Protein AF-A0A257TK06-F1 (afdb_monomer_lite)

Radius of gyration: 12.04 Å; chains: 1; bounding box: 34×16×28 Å

Sequence (52 aa):
MKITKAVITAAGKGQRNLPLQKLIDRDGQQKSVLSIILNEVAQSGVDEICIV

Foldseek 3Di:
DDAAEEEAEQPDPVRVCQQVDWDQAPVRDTDGNVVNVVVVCVVSNHNYYHYD

Structure (mmCIF, N/CA/C/O backbone):
data_AF-A0A257TK06-F1
#
_entry.id   AF-A0A257TK06-F1
#
loop_
_atom_site.group_PDB
_atom_site.id
_atom_site.type_symbol
_atom_site.label_atom_id
_atom_site.label_alt_id
_atom_site.label_comp_id
_atom_site.label_asym_id
_atom_site.label_entity_id
_atom_site.label_seq_id
_atom_site.pdbx_PDB_ins_code
_atom_site.Cartn_x
_atom_site.Cartn_y
_atom_site.Cartn_z
_atom_site.occupancy
_atom_site.B_iso_or_equiv
_atom_site.auth_seq_id
_atom_site.auth_comp_id
_atom_site.auth_asym_id
_atom_site.auth_atom_id
_atom_site.pdbx_PDB_model_num
ATOM 1 N N . MET A 1 1 ? -18.524 11.162 6.032 1.00 78.94 1 MET A N 1
ATOM 2 C CA . MET A 1 1 ? -18.498 9.763 5.546 1.00 78.94 1 MET A CA 1
ATOM 3 C C . MET A 1 1 ? -17.114 9.199 5.851 1.00 78.94 1 MET A C 1
ATOM 5 O O . MET A 1 1 ? -16.155 9.923 5.619 1.00 78.94 1 MET A O 1
ATOM 9 N N . LYS A 1 2 ? -16.989 7.996 6.431 1.00 86.75 2 LYS A N 1
ATOM 10 C CA . LYS A 1 2 ? -15.677 7.383 6.723 1.00 86.75 2 LYS A CA 1
ATOM 11 C C . LYS A 1 2 ? -15.214 6.592 5.493 1.00 86.75 2 LYS A C 1
ATOM 13 O O . LYS A 1 2 ? -15.959 5.735 5.028 1.00 86.75 2 LYS A O 1
ATOM 18 N N . ILE A 1 3 ? -14.030 6.897 4.963 1.00 92.19 3 ILE A N 1
ATOM 19 C CA . ILE A 1 3 ? -13.404 6.126 3.878 1.00 92.19 3 ILE A CA 1
ATOM 20 C C . ILE A 1 3 ? -12.642 4.968 4.523 1.00 92.19 3 ILE A C 1
ATOM 22 O O . ILE A 1 3 ? -11.773 5.211 5.351 1.00 92.19 3 ILE A O 1
ATOM 26 N N . THR A 1 4 ? -12.987 3.726 4.179 1.00 95.19 4 THR A N 1
ATOM 27 C CA . THR A 1 4 ? -12.389 2.517 4.782 1.00 95.19 4 THR A CA 1
ATOM 28 C C . THR A 1 4 ? -11.713 1.596 3.771 1.00 95.19 4 THR A C 1
ATOM 30 O O . THR A 1 4 ? -11.072 0.628 4.171 1.00 95.19 4 THR A O 1
ATOM 33 N N . LYS A 1 5 ? -11.843 1.877 2.469 1.00 96.44 5 LYS A N 1
ATOM 34 C CA . LYS A 1 5 ? -11.322 1.031 1.388 1.00 96.44 5 LYS A CA 1
ATOM 35 C C . LYS A 1 5 ? -10.527 1.853 0.384 1.00 96.44 5 LYS A C 1
ATOM 37 O O . LYS A 1 5 ? -10.947 2.957 0.035 1.00 96.44 5 LYS A O 1
ATOM 42 N N . ALA A 1 6 ? -9.435 1.286 -0.117 1.00 96.62 6 ALA A N 1
ATOM 43 C CA . ALA A 1 6 ? -8.631 1.862 -1.189 1.00 96.62 6 ALA A CA 1
ATOM 44 C C . ALA A 1 6 ? -8.379 0.843 -2.308 1.00 96.62 6 ALA A C 1
ATOM 46 O O . 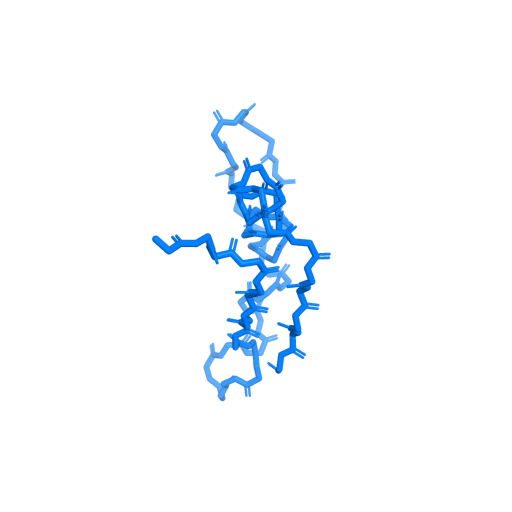ALA A 1 6 ? -8.172 -0.343 -2.051 1.00 96.62 6 ALA A O 1
ATOM 47 N N . VAL A 1 7 ? -8.362 1.323 -3.553 1.00 95.75 7 VAL A N 1
ATOM 48 C CA . VAL A 1 7 ? -7.959 0.547 -4.733 1.00 95.75 7 VAL A CA 1
ATOM 49 C C . VAL A 1 7 ? -6.751 1.230 -5.364 1.00 95.75 7 VAL A C 1
ATOM 51 O O . VAL A 1 7 ? -6.817 2.407 -5.712 1.00 95.75 7 VAL A O 1
ATOM 54 N N . ILE A 1 8 ? -5.656 0.490 -5.516 1.00 93.25 8 ILE A N 1
ATOM 55 C CA . ILE A 1 8 ? -4.420 0.945 -6.152 1.00 93.25 8 ILE A CA 1
ATOM 56 C C . ILE A 1 8 ? -4.311 0.250 -7.506 1.00 93.25 8 ILE A C 1
ATOM 58 O O . ILE A 1 8 ? -4.131 -0.962 -7.576 1.00 93.25 8 ILE A O 1
ATOM 62 N N . THR A 1 9 ? -4.401 1.012 -8.593 1.00 90.94 9 THR A N 1
ATOM 63 C CA . THR A 1 9 ? -4.192 0.482 -9.945 1.00 90.94 9 THR A CA 1
ATOM 64 C C . THR A 1 9 ? -2.702 0.452 -10.270 1.00 90.94 9 THR A C 1
ATOM 66 O O . THR A 1 9 ? -2.056 1.503 -10.306 1.00 90.94 9 THR A O 1
ATOM 69 N N . ALA A 1 10 ? -2.171 -0.740 -10.514 1.00 88.75 10 ALA A N 1
ATOM 70 C CA . ALA A 1 10 ? -0.762 -1.020 -10.766 1.00 88.75 10 ALA A CA 1
ATOM 71 C C . ALA A 1 10 ? -0.529 -1.795 -12.083 1.00 88.75 10 ALA A C 1
ATOM 73 O O . ALA A 1 10 ? 0.594 -1.820 -12.590 1.00 88.75 10 ALA A O 1
ATOM 74 N N . ALA A 1 11 ? -1.572 -2.383 -12.678 1.00 87.06 11 ALA A N 1
ATOM 75 C CA . ALA A 1 11 ? -1.500 -3.189 -13.902 1.00 87.06 11 ALA A CA 1
ATOM 76 C C . ALA A 1 11 ? -1.541 -2.403 -15.232 1.00 87.06 11 ALA A C 1
ATOM 78 O O . ALA A 1 11 ? -1.634 -3.002 -16.309 1.00 87.06 11 ALA A O 1
ATOM 79 N N . GLY A 1 12 ? -1.459 -1.067 -15.212 1.00 86.06 12 GLY A N 1
ATOM 80 C CA . GLY A 1 12 ? -1.416 -0.269 -16.440 1.00 86.06 12 GLY A CA 1
ATOM 81 C C . GLY A 1 12 ? -0.227 -0.643 -17.342 1.00 86.06 12 GLY A C 1
ATOM 82 O O . GLY A 1 12 ? 0.872 -0.920 -16.865 1.00 86.06 12 GLY A O 1
ATOM 83 N N . LYS A 1 13 ? -0.396 -0.600 -18.673 1.00 81.88 13 LYS A N 1
ATOM 84 C CA . LYS A 1 13 ? 0.666 -0.961 -19.644 1.00 81.88 13 LYS A CA 1
ATOM 85 C C . LYS A 1 13 ? 1.983 -0.194 -19.418 1.00 81.88 13 LYS A C 1
ATOM 87 O O . LYS A 1 13 ? 3.051 -0.777 -19.581 1.00 81.88 13 LYS A O 1
ATOM 92 N N . GLY A 1 14 ? 1.905 1.079 -19.017 1.00 80.19 14 GLY A N 1
ATOM 93 C CA . GLY A 1 14 ? 3.057 1.917 -18.645 1.00 80.19 14 GLY A CA 1
ATOM 94 C C . GLY A 1 14 ? 3.475 1.826 -17.171 1.00 80.19 14 GLY A C 1
ATOM 95 O O . GLY A 1 14 ? 4.489 2.395 -16.787 1.00 80.19 14 GLY A O 1
ATOM 96 N N . GLN A 1 15 ? 2.718 1.106 -16.344 1.00 71.31 15 GLN A N 1
ATOM 97 C CA . GLN A 1 15 ? 2.955 0.956 -14.911 1.00 71.31 15 GLN A CA 1
ATOM 98 C C . GLN A 1 15 ? 3.633 -0.367 -14.552 1.00 71.31 15 GLN A C 1
ATOM 100 O O . GLN A 1 15 ? 3.916 -0.571 -13.392 1.00 71.31 15 GLN A O 1
ATOM 105 N N . ARG A 1 16 ? 3.995 -1.247 -15.494 1.00 71.81 16 ARG A N 1
ATOM 106 C CA . ARG A 1 16 ? 4.607 -2.558 -15.164 1.00 71.81 16 ARG A CA 1
ATOM 107 C C . ARG A 1 16 ? 5.838 -2.480 -14.257 1.00 71.81 16 ARG A C 1
ATOM 109 O O . ARG A 1 16 ? 6.026 -3.341 -13.407 1.00 71.81 16 ARG A O 1
ATOM 116 N N . ASN A 1 17 ? 6.649 -1.439 -14.428 1.00 75.81 17 ASN A N 1
ATOM 117 C CA . ASN A 1 17 ? 7.816 -1.207 -13.582 1.00 75.81 17 ASN A CA 1
ATOM 118 C C . ASN A 1 17 ? 7.517 -0.254 -12.424 1.00 75.81 17 ASN A C 1
ATOM 120 O O . ASN A 1 17 ? 8.265 -0.256 -11.458 1.00 75.81 17 ASN A O 1
ATOM 124 N N . LEU A 1 18 ? 6.453 0.553 -12.502 1.00 77.31 18 LEU A N 1
ATOM 125 C CA . LEU A 1 18 ? 6.221 1.665 -11.583 1.00 77.31 18 LEU A CA 1
ATOM 126 C C . LEU A 1 18 ? 6.027 1.199 -10.124 1.00 77.31 18 LEU A C 1
ATOM 128 O O . LEU A 1 18 ? 6.735 1.731 -9.282 1.00 77.31 18 LEU A O 1
ATOM 132 N N . PRO A 1 19 ? 5.206 0.179 -9.790 1.00 80.62 19 PRO A N 1
ATOM 133 C CA . PRO A 1 19 ? 5.076 -0.352 -8.431 1.00 80.62 19 PRO A CA 1
ATOM 134 C C . PRO A 1 19 ? 6.398 -0.831 -7.824 1.00 80.62 19 PRO A C 1
ATOM 136 O O . PRO A 1 19 ? 6.612 -0.668 -6.626 1.00 80.62 19 PRO A O 1
ATOM 139 N N . LEU A 1 20 ? 7.285 -1.413 -8.641 1.00 85.94 20 LEU A N 1
ATOM 140 C CA . LEU A 1 20 ? 8.576 -1.957 -8.201 1.00 85.94 20 LEU A CA 1
ATOM 141 C C . LEU A 1 20 ? 9.734 -0.959 -8.345 1.00 85.94 20 LEU A C 1
ATOM 143 O O . LEU A 1 20 ? 10.807 -1.179 -7.779 1.00 85.94 20 LEU A O 1
ATOM 147 N N . GLN A 1 21 ? 9.532 0.139 -9.075 1.00 89.88 21 GLN A N 1
ATOM 148 C CA . GLN A 1 21 ? 10.501 1.211 -9.230 1.00 89.88 21 GLN A CA 1
ATOM 149 C C . GLN A 1 21 ? 10.827 1.778 -7.856 1.00 89.88 21 GLN A C 1
ATOM 151 O O . GLN A 1 21 ? 9.938 2.029 -7.044 1.00 89.88 21 GLN A O 1
ATOM 156 N N . LYS A 1 22 ? 12.116 1.982 -7.595 1.00 93.94 22 LYS A N 1
ATOM 157 C CA . LYS A 1 22 ? 12.583 2.538 -6.332 1.00 93.94 22 LYS A CA 1
ATOM 158 C C . LYS A 1 22 ? 12.768 4.048 -6.437 1.00 93.94 22 LYS A C 1
ATOM 160 O O . LYS A 1 22 ? 13.460 4.511 -7.340 1.00 93.94 22 LYS A O 1
ATOM 165 N N . LEU A 1 23 ? 12.195 4.787 -5.493 1.00 94.19 23 LEU A N 1
ATOM 166 C CA . LEU A 1 23 ? 12.352 6.231 -5.315 1.00 94.19 23 LEU A CA 1
ATOM 167 C C . LEU A 1 23 ? 12.897 6.531 -3.914 1.00 94.19 23 LEU A C 1
ATOM 169 O O . LEU A 1 23 ? 12.894 5.661 -3.044 1.00 94.19 23 LEU A O 1
ATOM 173 N N . ILE A 1 24 ? 13.372 7.758 -3.710 1.00 96.00 24 ILE A N 1
ATOM 174 C CA . ILE A 1 24 ? 13.704 8.269 -2.378 1.00 96.00 24 ILE A CA 1
ATOM 175 C C . ILE A 1 24 ? 12.407 8.764 -1.732 1.00 96.00 24 ILE A C 1
ATOM 177 O O . ILE A 1 24 ? 11.744 9.644 -2.280 1.00 96.00 24 ILE A O 1
ATOM 181 N N . ASP A 1 25 ? 12.027 8.157 -0.611 1.00 94.94 25 ASP A N 1
ATOM 182 C CA . ASP A 1 25 ? 10.856 8.539 0.181 1.00 94.94 25 ASP A CA 1
ATOM 183 C C . ASP A 1 25 ? 11.171 9.760 1.075 1.00 94.94 25 ASP A C 1
ATOM 185 O O . ASP A 1 25 ? 12.319 10.197 1.181 1.00 94.94 25 ASP A O 1
ATOM 189 N N . ARG A 1 26 ? 10.157 10.337 1.731 1.00 91.81 26 ARG A N 1
ATOM 190 C CA . ARG A 1 26 ? 10.270 11.549 2.567 1.00 91.81 26 ARG A CA 1
ATOM 191 C C . ARG A 1 26 ? 11.246 11.409 3.739 1.00 91.81 26 ARG A C 1
ATOM 193 O O . ARG A 1 26 ? 11.712 12.416 4.259 1.00 91.81 26 ARG A O 1
ATOM 200 N N . ASP A 1 27 ? 11.555 10.182 4.147 1.00 94.00 27 ASP A N 1
ATOM 201 C CA . ASP A 1 27 ? 12.540 9.863 5.185 1.00 94.00 27 ASP A CA 1
ATOM 202 C C . ASP A 1 27 ? 13.964 9.655 4.634 1.00 94.00 27 ASP A C 1
ATOM 204 O O . ASP A 1 27 ? 14.858 9.231 5.364 1.00 94.00 27 ASP A O 1
ATOM 208 N N . GLY A 1 28 ? 14.186 9.935 3.347 1.00 96.06 28 GLY A N 1
ATOM 209 C CA . GLY A 1 28 ? 15.475 9.777 2.678 1.00 96.06 28 GLY A CA 1
ATOM 210 C C . GLY A 1 28 ? 15.819 8.331 2.319 1.00 96.06 28 GLY A C 1
ATOM 211 O O . GLY A 1 28 ? 16.873 8.089 1.730 1.00 96.06 28 GLY A O 1
ATOM 212 N N . GLN A 1 29 ? 14.955 7.361 2.632 1.00 97.12 29 GLN A N 1
ATOM 213 C CA . GLN A 1 29 ? 15.212 5.958 2.330 1.00 97.12 29 GLN A CA 1
ATOM 214 C C . GLN A 1 29 ? 14.724 5.585 0.935 1.00 97.12 29 GLN A C 1
ATOM 216 O O . GLN A 1 29 ? 13.684 6.038 0.458 1.00 97.12 29 GLN A O 1
ATOM 221 N N . GLN A 1 30 ? 15.465 4.691 0.287 1.00 97.19 30 GLN A N 1
ATOM 222 C CA . GLN A 1 30 ? 15.068 4.160 -1.004 1.00 97.19 30 GLN A CA 1
ATOM 223 C C . GLN A 1 30 ? 13.982 3.085 -0.829 1.00 97.19 30 GLN A C 1
ATOM 225 O O . GLN A 1 30 ? 14.237 2.020 -0.265 1.00 97.19 30 GLN A O 1
ATOM 230 N N . LYS A 1 31 ? 12.780 3.332 -1.353 1.00 96.50 31 LYS A N 1
ATOM 231 C CA . LYS A 1 31 ? 11.615 2.436 -1.243 1.00 96.50 31 LYS A CA 1
ATOM 232 C C . LYS A 1 31 ? 10.95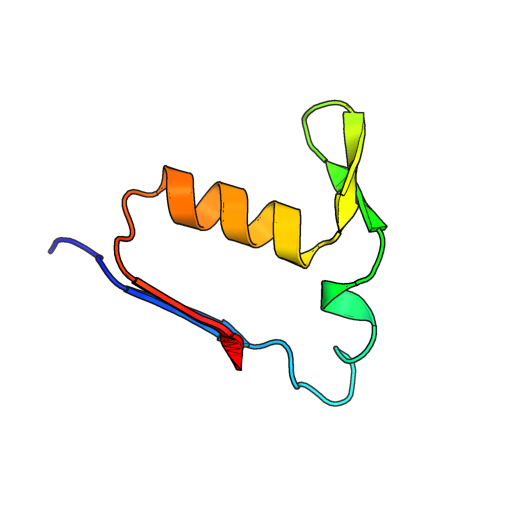1 2.243 -2.599 1.00 96.50 31 LYS A C 1
ATOM 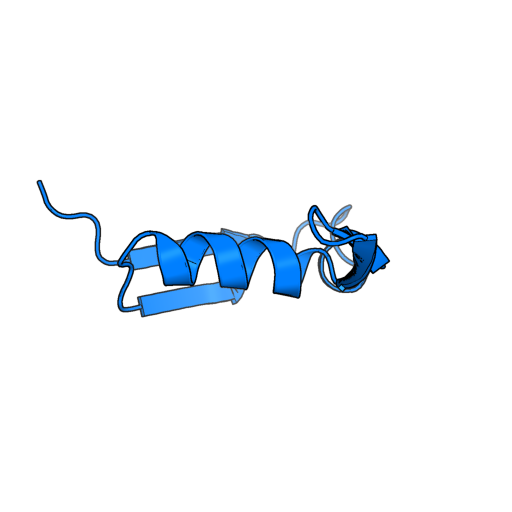234 O O . LYS A 1 31 ? 11.093 3.081 -3.486 1.00 96.50 31 LYS A O 1
ATOM 239 N N . SER A 1 32 ? 10.243 1.129 -2.780 1.00 94.69 32 SER A N 1
ATOM 240 C CA . SER A 1 32 ? 9.424 0.957 -3.982 1.00 94.69 32 SER A CA 1
ATOM 241 C C . SER A 1 32 ? 8.261 1.955 -3.965 1.00 94.69 32 SER A C 1
ATOM 243 O O . SER A 1 32 ? 7.750 2.288 -2.892 1.00 94.69 32 SER A O 1
ATOM 245 N N . VAL A 1 33 ? 7.816 2.417 -5.135 1.00 93.56 33 VAL A N 1
ATOM 246 C CA . VAL A 1 33 ? 6.632 3.287 -5.241 1.00 93.56 33 VAL A CA 1
ATOM 247 C C . VAL A 1 33 ? 5.421 2.630 -4.579 1.00 93.56 33 VAL A C 1
ATOM 249 O O . VAL A 1 33 ? 4.680 3.304 -3.868 1.00 93.56 33 VAL A O 1
ATOM 252 N N . LEU A 1 34 ? 5.238 1.314 -4.747 1.00 93.62 34 LEU A N 1
ATOM 253 C CA . LEU A 1 34 ? 4.137 0.596 -4.107 1.00 93.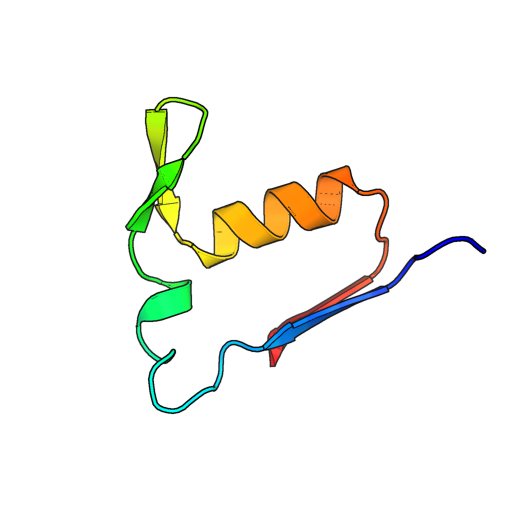62 34 LEU A CA 1
ATOM 254 C C . LEU A 1 34 ? 4.214 0.675 -2.578 1.00 93.62 34 LEU A C 1
ATOM 256 O O . LEU A 1 34 ? 3.200 0.931 -1.938 1.00 93.62 34 LEU A O 1
ATOM 260 N N . SER A 1 35 ? 5.400 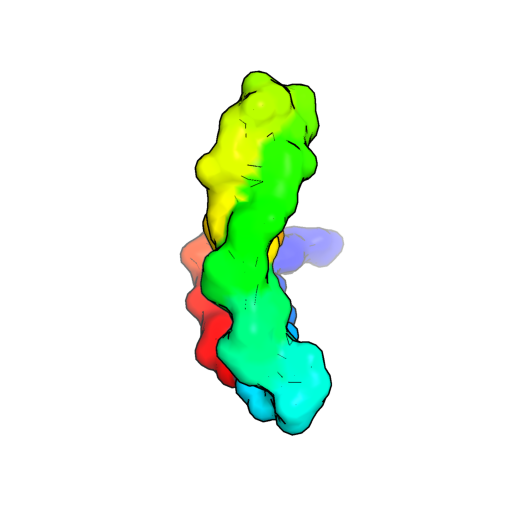0.504 -1.987 1.00 94.88 35 SER A N 1
ATOM 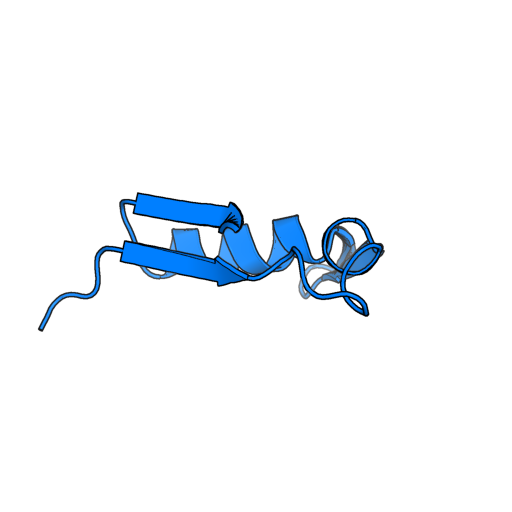261 C CA . SER A 1 35 ? 5.583 0.633 -0.536 1.00 94.88 35 SER A CA 1
ATOM 262 C C . SER A 1 35 ? 5.280 2.046 -0.039 1.00 94.88 35 SER A C 1
ATOM 264 O O . SER A 1 35 ? 4.678 2.191 1.021 1.00 94.88 35 SER A O 1
ATOM 266 N N . ILE A 1 36 ? 5.664 3.076 -0.798 1.00 95.38 36 ILE A N 1
ATOM 267 C CA . ILE A 1 36 ? 5.367 4.475 -0.459 1.00 95.38 36 ILE A CA 1
ATOM 268 C C . ILE A 1 36 ? 3.847 4.693 -0.423 1.00 95.38 36 ILE A C 1
ATOM 270 O O . ILE A 1 36 ? 3.318 5.158 0.585 1.00 95.38 36 ILE A O 1
ATOM 274 N N . ILE A 1 37 ? 3.133 4.269 -1.472 1.00 94.31 37 ILE A N 1
ATOM 275 C CA . ILE A 1 37 ? 1.671 4.414 -1.563 1.00 94.31 37 ILE A CA 1
ATOM 276 C C . ILE A 1 37 ? 0.966 3.616 -0.458 1.00 94.31 37 ILE A C 1
ATOM 278 O O . ILE A 1 37 ? 0.058 4.133 0.186 1.00 94.31 37 ILE A O 1
ATOM 282 N N . LEU A 1 38 ? 1.386 2.373 -0.205 1.00 94.44 38 LEU A N 1
ATOM 283 C CA . LEU A 1 38 ? 0.790 1.534 0.839 1.00 94.44 38 LEU A CA 1
ATOM 284 C C . LEU A 1 38 ? 0.930 2.152 2.232 1.00 94.44 38 LEU A C 1
ATOM 286 O O . LEU A 1 38 ? -0.028 2.120 3.001 1.00 94.44 38 LEU A O 1
ATOM 290 N N . ASN A 1 39 ? 2.085 2.742 2.545 1.00 94.06 39 ASN A N 1
ATOM 291 C CA . ASN A 1 39 ? 2.295 3.412 3.827 1.00 94.06 39 ASN A CA 1
ATOM 292 C C . ASN A 1 39 ? 1.369 4.622 3.994 1.00 94.06 39 ASN A C 1
ATOM 294 O O . ASN A 1 39 ? 0.807 4.812 5.071 1.00 94.06 39 ASN A O 1
ATOM 298 N N . GLU A 1 40 ? 1.187 5.418 2.942 1.00 93.75 40 GLU A N 1
ATOM 299 C CA . GLU A 1 40 ? 0.309 6.591 2.982 1.00 93.75 40 GLU A CA 1
ATOM 300 C C . GLU A 1 40 ? -1.165 6.180 3.130 1.00 93.75 40 GLU A C 1
ATOM 302 O O . GLU A 1 40 ? -1.887 6.729 3.964 1.00 93.75 40 GLU A O 1
ATOM 307 N N . VAL A 1 41 ? -1.595 5.135 2.414 1.00 94.81 41 VAL A N 1
ATOM 308 C CA . VAL A 1 41 ? -2.949 4.576 2.544 1.00 94.81 41 VAL A CA 1
ATOM 309 C C . VAL A 1 41 ? -3.178 3.996 3.943 1.00 94.81 41 VAL A C 1
ATOM 311 O O . VAL A 1 41 ? -4.198 4.301 4.561 1.00 94.81 41 VAL A O 1
ATOM 314 N N . ALA A 1 42 ? -2.236 3.225 4.486 1.00 91.44 42 ALA A N 1
ATOM 315 C CA . ALA A 1 42 ? -2.362 2.648 5.825 1.00 91.44 42 ALA A CA 1
ATOM 316 C C . ALA A 1 42 ? -2.455 3.727 6.921 1.00 91.44 42 ALA A C 1
ATOM 318 O O . ALA A 1 42 ? -3.247 3.602 7.853 1.00 91.44 42 ALA A O 1
ATOM 319 N N . GLN A 1 43 ? -1.705 4.826 6.786 1.00 93.69 43 GLN A N 1
ATOM 320 C CA . GLN A 1 43 ? -1.771 5.959 7.719 1.00 93.69 43 GLN A CA 1
ATOM 321 C C . GLN A 1 43 ? -3.079 6.754 7.615 1.00 93.69 43 GLN A C 1
ATOM 323 O O . GLN A 1 43 ? -3.469 7.417 8.574 1.00 93.69 43 GLN A O 1
ATOM 328 N N . SER A 1 44 ? -3.783 6.674 6.482 1.00 93.12 44 SER A N 1
ATOM 329 C CA . SER A 1 44 ? -5.048 7.387 6.270 1.00 93.12 44 SER A CA 1
ATOM 330 C C . SER A 1 44 ? -6.260 6.765 6.987 1.00 93.12 44 SER A C 1
ATOM 332 O O . SER A 1 44 ? -7.352 7.331 6.944 1.00 93.12 44 SER A O 1
ATOM 334 N N . GLY A 1 45 ? -6.081 5.627 7.671 1.00 90.50 45 GLY A N 1
ATOM 335 C CA . GLY A 1 45 ? -7.153 4.932 8.394 1.00 90.50 45 GLY A CA 1
ATOM 336 C C . GLY A 1 45 ? -8.045 4.062 7.502 1.00 90.50 45 GLY A C 1
ATOM 337 O O . GLY A 1 45 ? -9.204 3.820 7.843 1.00 90.50 45 GLY A O 1
ATOM 338 N N . VAL A 1 46 ? -7.512 3.625 6.358 1.00 95.81 46 VAL A N 1
ATOM 339 C CA . VAL A 1 46 ? -8.121 2.624 5.474 1.00 95.81 46 VAL A CA 1
ATOM 340 C C . VAL A 1 46 ? -7.872 1.225 6.042 1.00 95.81 46 VAL A C 1
ATOM 342 O O . VAL A 1 46 ? -6.740 0.882 6.369 1.00 95.81 46 VAL A O 1
ATOM 345 N N . ASP A 1 47 ? -8.927 0.414 6.109 1.00 93.75 47 ASP A N 1
ATOM 346 C CA . ASP A 1 47 ? -8.904 -0.934 6.689 1.00 93.75 47 ASP A CA 1
ATOM 347 C C . ASP A 1 47 ? -8.648 -2.020 5.623 1.00 93.75 47 ASP A C 1
ATOM 349 O O . ASP A 1 47 ? -8.064 -3.063 5.909 1.00 93.75 47 ASP A O 1
ATOM 353 N N . GLU A 1 48 ? -9.072 -1.778 4.375 1.00 96.56 48 GLU A N 1
ATOM 354 C CA . GLU A 1 48 ? -8.940 -2.726 3.263 1.00 96.56 48 GLU A CA 1
ATOM 355 C C . GLU A 1 48 ? -8.265 -2.083 2.048 1.00 96.56 48 GLU A C 1
ATOM 357 O O . GLU A 1 48 ? -8.683 -1.029 1.559 1.00 96.56 48 GLU A O 1
ATOM 362 N N . ILE A 1 49 ? -7.253 -2.762 1.506 1.00 96.25 49 ILE A N 1
ATOM 363 C CA . ILE A 1 49 ? -6.511 -2.305 0.331 1.00 96.25 49 ILE A CA 1
ATOM 364 C C . ILE A 1 49 ? -6.580 -3.380 -0.754 1.00 96.25 49 ILE A C 1
ATOM 366 O O . ILE A 1 49 ? -6.194 -4.527 -0.535 1.00 96.25 49 ILE A O 1
ATOM 370 N N . CYS A 1 50 ? -7.044 -2.993 -1.939 1.00 96.00 50 CYS A N 1
ATOM 371 C CA . CYS A 1 50 ? -7.004 -3.804 -3.150 1.00 96.00 50 CYS A CA 1
ATOM 372 C C . CYS A 1 50 ? -5.926 -3.261 -4.093 1.00 96.00 50 CYS A C 1
ATOM 374 O O . CYS A 1 50 ? -5.827 -2.051 -4.296 1.00 96.00 50 CYS A O 1
ATOM 376 N N . ILE A 1 51 ? -5.135 -4.153 -4.684 1.00 92.69 51 ILE A N 1
ATOM 377 C CA . ILE A 1 51 ? -4.160 -3.819 -5.724 1.00 92.69 51 ILE A CA 1
ATOM 378 C C . ILE A 1 51 ? -4.609 -4.517 -7.007 1.00 92.69 51 ILE A C 1
ATOM 380 O O . ILE A 1 51 ? -4.903 -5.713 -6.973 1.00 92.69 51 ILE A O 1
ATOM 384 N N . VAL A 1 52 ? -4.673 -3.761 -8.106 1.00 91.38 52 VAL A N 1
ATOM 385 C CA . VAL A 1 52 ? -5.107 -4.225 -9.436 1.00 91.38 52 VAL A CA 1
ATOM 386 C C . VAL A 1 52 ? -3.935 -4.292 -10.391 1.00 91.38 52 VAL A C 1
ATOM 388 O O . VAL A 1 52 ? -3.290 -3.236 -10.597 1.00 91.38 52 VAL A O 1
#

Secondary structure (DSSP, 8-state):
----EEEE----TTTSSTTT-EEE-TTS-EEEHHHHHHHHHHHTT-SEEEE-

pLDDT: mean 90.94, std 6.61, range [71.31, 97.19]